Protein AF-A4JMI0-F1 (afdb_monomer_lite)

Organism: Burkholderia vietnamiensis (strain G4 / LMG 22486) (NCBI:txid269482)

Sequence (93 aa):
MPETVRLLADTRVLQAQVDLLKASIEALGDGSELEAFRQELRRYLDRMRLDVVHGDRVTTRGADGTLEVRYVLRFGADFERVLAAFRTRKFDD

Foldseek 3Di:
DDAAEAEAEACPQAVVLVVVVVVLVVVLDDDPLVVVLVVVLVVLVVVQVVQKDFDDWDWDQDPVRHIYIYTYIHGDDSSVQSVVCSVVVDRDD

Secondary structure (DSSP, 8-state):
-PPPEEEEEE-HHHHHHHHHHHHHHHTT---HHHHHHHHHHHHHHHHHTT-EEEEEEEEEE-TTS-EEEEEEEEE-HHHHHHHHHHHHTS---

Radius of gyration: 18.41 Å; chains: 1; bounding box: 43×19×52 Å

Structure (mmCIF, N/CA/C/O backbone):
data_AF-A4JMI0-F1
#
_entry.id   AF-A4JMI0-F1
#
loop_
_atom_site.group_PDB
_atom_site.id
_atom_site.type_symbol
_atom_site.label_atom_id
_atom_site.label_alt_id
_atom_site.label_comp_id
_atom_site.label_asym_id
_atom_site.label_entity_id
_atom_site.label_seq_id
_atom_site.pdbx_PDB_ins_code
_atom_site.Cartn_x
_atom_site.Cartn_y
_atom_site.Cartn_z
_atom_site.occupancy
_atom_site.B_iso_or_equiv
_atom_site.auth_seq_id
_atom_site.auth_comp_id
_atom_site.auth_asym_id
_atom_site.auth_atom_id
_atom_site.pdbx_PDB_model_num
ATOM 1 N N . MET A 1 1 ? -23.437 4.308 33.819 1.00 52.66 1 MET A N 1
ATOM 2 C CA . MET A 1 1 ? -21.961 4.404 33.837 1.00 52.66 1 MET A CA 1
ATOM 3 C C . MET A 1 1 ? -21.514 4.701 32.414 1.00 52.66 1 MET A C 1
ATOM 5 O O . MET A 1 1 ? -22.106 4.102 31.524 1.00 52.66 1 MET A O 1
ATOM 9 N N . PRO A 1 2 ? -20.589 5.642 32.168 1.00 60.66 2 PRO A N 1
ATOM 10 C CA . PRO A 1 2 ? -20.111 5.898 30.812 1.00 60.66 2 PRO A CA 1
ATOM 11 C C . PRO A 1 2 ? -19.342 4.673 30.296 1.00 60.66 2 PRO A C 1
ATOM 13 O O . PRO A 1 2 ? -18.448 4.175 30.978 1.00 60.66 2 PRO A O 1
ATOM 16 N N . GLU A 1 3 ? -19.713 4.164 29.120 1.00 70.06 3 GLU A N 1
ATOM 17 C CA . GLU A 1 3 ? -18.914 3.155 28.421 1.00 70.06 3 GLU A CA 1
ATOM 18 C C . GLU A 1 3 ? -17.589 3.803 27.994 1.00 70.06 3 GLU A C 1
ATOM 20 O O . GLU A 1 3 ? -17.576 4.844 27.336 1.00 70.06 3 GLU A O 1
ATOM 25 N N . THR A 1 4 ? -16.463 3.210 28.393 1.00 85.62 4 THR A N 1
ATOM 26 C CA . THR A 1 4 ? -15.143 3.678 27.956 1.00 85.62 4 THR A CA 1
ATOM 27 C C . THR A 1 4 ? -14.878 3.113 26.564 1.00 85.62 4 THR A C 1
ATOM 29 O O . THR A 1 4 ? -14.915 1.897 26.376 1.00 85.62 4 THR A O 1
ATOM 32 N N . VAL A 1 5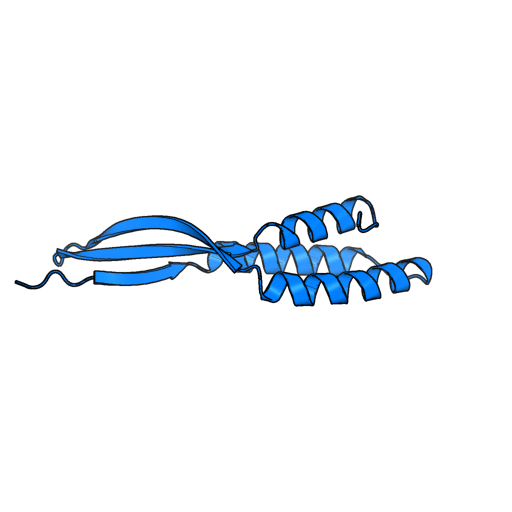 ? -14.620 3.980 25.582 1.00 86.19 5 VAL A N 1
ATOM 33 C CA . VAL A 1 5 ? -14.250 3.575 24.217 1.00 86.19 5 VAL A CA 1
ATOM 34 C C . VAL A 1 5 ? -12.772 3.866 23.992 1.00 86.19 5 VAL A C 1
ATOM 36 O O . VAL A 1 5 ? -12.325 5.003 24.141 1.00 86.19 5 VAL A O 1
ATOM 39 N N . ARG A 1 6 ? -12.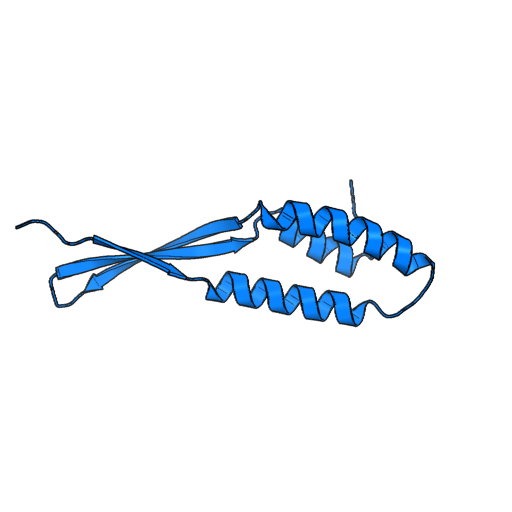012 2.842 23.601 1.00 87.00 6 ARG A N 1
ATOM 40 C CA . ARG A 1 6 ? -10.595 2.951 23.248 1.00 87.00 6 ARG A CA 1
ATOM 41 C C . ARG A 1 6 ? -10.429 2.792 21.739 1.00 87.00 6 ARG A C 1
ATOM 43 O O . ARG A 1 6 ? -10.738 1.743 21.178 1.00 87.00 6 ARG A O 1
ATOM 50 N N . LEU A 1 7 ? -9.915 3.836 21.096 1.00 87.06 7 LEU A N 1
ATOM 51 C CA . LEU A 1 7 ? -9.587 3.846 19.671 1.00 87.06 7 LEU A CA 1
ATOM 52 C C . LEU A 1 7 ? -8.119 3.459 19.494 1.00 87.06 7 LEU A C 1
ATOM 54 O O . LEU A 1 7 ? -7.238 4.064 20.104 1.00 87.06 7 LEU A O 1
ATOM 58 N N . LEU A 1 8 ? -7.862 2.448 18.670 1.00 88.94 8 LEU A N 1
ATOM 59 C CA . LEU A 1 8 ? -6.526 1.936 18.385 1.00 88.94 8 LEU A CA 1
ATOM 60 C C . LEU A 1 8 ? -6.286 1.937 16.873 1.00 88.94 8 LEU A C 1
ATOM 62 O O . LEU A 1 8 ? -7.175 1.578 16.102 1.00 88.94 8 LEU A O 1
ATOM 66 N N . ALA A 1 9 ? -5.075 2.292 16.455 1.00 88.94 9 ALA A N 1
ATOM 67 C CA . ALA A 1 9 ? -4.623 2.136 15.077 1.00 88.94 9 ALA A CA 1
ATOM 68 C C . ALA A 1 9 ? -3.708 0.910 14.980 1.00 88.94 9 ALA A C 1
ATOM 70 O O . ALA A 1 9 ? -2.745 0.792 15.738 1.00 88.94 9 ALA A O 1
ATOM 71 N N . ASP A 1 10 ? -4.012 -0.002 14.060 1.00 90.19 10 ASP A N 1
ATOM 72 C CA . ASP A 1 10 ? -3.166 -1.147 13.737 1.00 90.19 10 ASP A CA 1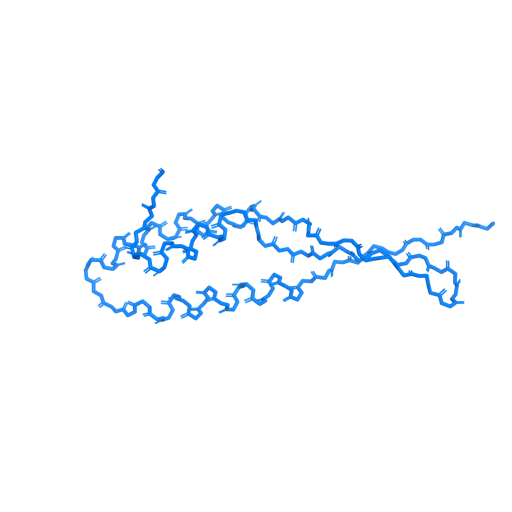
ATOM 73 C C . ASP A 1 10 ? -2.387 -0.853 12.453 1.00 90.19 10 ASP A C 1
ATOM 75 O O . ASP A 1 10 ? -2.955 -0.779 11.363 1.00 90.19 10 ASP A O 1
ATOM 79 N N . THR A 1 11 ? -1.079 -0.658 12.595 1.00 90.31 11 THR A N 1
ATOM 80 C CA . THR A 1 11 ? -0.164 -0.295 11.506 1.00 90.31 11 THR A CA 1
ATOM 81 C C . THR A 1 11 ? 0.576 -1.492 10.917 1.00 90.31 11 THR A C 1
ATOM 83 O O . THR A 1 11 ? 1.407 -1.302 10.033 1.00 90.31 11 THR A O 1
ATOM 86 N N . ARG A 1 12 ? 0.305 -2.728 11.362 1.00 92.75 12 ARG A N 1
ATOM 87 C CA . ARG A 1 12 ? 1.061 -3.912 10.907 1.00 92.75 12 ARG A CA 1
ATOM 88 C C . ARG A 1 12 ? 0.937 -4.143 9.402 1.00 92.75 12 ARG A C 1
ATOM 90 O O . ARG A 1 12 ? 1.922 -4.483 8.756 1.00 92.75 12 ARG A O 1
ATOM 97 N N . VAL A 1 13 ? -0.253 -3.914 8.844 1.00 91.62 13 VAL A N 1
ATOM 98 C CA . VAL A 1 13 ? -0.496 -4.016 7.396 1.00 91.62 13 VAL A CA 1
ATOM 99 C C . VAL A 1 13 ? 0.253 -2.917 6.646 1.00 91.62 13 VAL A C 1
ATOM 101 O O . VAL A 1 13 ? 0.984 -3.216 5.705 1.00 91.62 13 VAL A O 1
ATOM 104 N N . LEU A 1 14 ? 0.141 -1.667 7.103 1.00 90.69 14 LEU A N 1
ATOM 105 C CA . LEU A 1 14 ? 0.888 -0.542 6.542 1.00 90.69 14 LEU A CA 1
ATOM 106 C C . LEU A 1 14 ? 2.405 -0.799 6.550 1.00 90.69 14 LEU A C 1
ATOM 108 O O . LEU A 1 14 ? 3.077 -0.548 5.554 1.00 90.69 14 LEU A O 1
ATOM 112 N N . GLN A 1 15 ? 2.943 -1.350 7.642 1.00 93.00 15 GLN A N 1
ATOM 113 C CA . GLN A 1 15 ? 4.362 -1.692 7.753 1.00 93.00 15 GLN A CA 1
ATOM 114 C C . GLN A 1 15 ? 4.766 -2.771 6.740 1.00 93.00 15 GLN A C 1
ATOM 116 O O . GLN A 1 15 ? 5.750 -2.593 6.028 1.00 93.00 15 GLN A O 1
ATOM 121 N N . ALA A 1 16 ? 3.976 -3.840 6.602 1.00 94.31 16 ALA A N 1
ATOM 122 C CA . ALA A 1 16 ? 4.237 -4.887 5.614 1.00 94.31 16 ALA A CA 1
ATOM 123 C C . ALA A 1 16 ? 4.229 -4.346 4.169 1.00 94.31 16 ALA A C 1
ATOM 125 O O . ALA A 1 16 ? 5.041 -4.763 3.343 1.00 94.31 16 ALA A O 1
ATOM 126 N N . GLN A 1 17 ? 3.350 -3.386 3.862 1.00 92.88 17 GLN A N 1
ATOM 127 C CA . GLN A 1 17 ? 3.324 -2.705 2.564 1.00 92.88 17 GLN A CA 1
ATOM 128 C C . GLN A 1 17 ? 4.577 -1.842 2.332 1.00 92.88 17 GLN A C 1
ATOM 130 O O . GLN A 1 17 ? 5.143 -1.867 1.239 1.00 92.88 17 GLN A O 1
ATOM 135 N N . VAL A 1 18 ? 5.049 -1.117 3.354 1.00 91.75 18 VAL A N 1
ATOM 136 C CA . VAL A 1 18 ? 6.323 -0.375 3.291 1.00 91.75 18 VAL A CA 1
ATOM 137 C C . VAL A 1 18 ? 7.497 -1.318 3.026 1.00 91.75 18 VAL A C 1
ATOM 139 O O . VAL A 1 18 ? 8.356 -1.008 2.200 1.00 91.75 18 VAL A O 1
ATOM 142 N N . ASP A 1 19 ? 7.536 -2.467 3.697 1.00 93.62 19 ASP A N 1
ATOM 143 C CA . ASP A 1 19 ? 8.626 -3.433 3.546 1.00 93.62 19 ASP A CA 1
ATOM 144 C C . ASP A 1 19 ? 8.629 -4.061 2.142 1.00 93.62 19 ASP A C 1
ATOM 146 O O . ASP A 1 19 ? 9.686 -4.168 1.515 1.00 93.62 19 ASP A O 1
ATOM 150 N N . LEU A 1 20 ? 7.449 -4.371 1.590 1.00 93.12 20 LEU A N 1
ATOM 151 C CA . LEU A 1 20 ? 7.310 -4.839 0.207 1.00 93.12 20 LEU A CA 1
ATOM 152 C C . LEU A 1 20 ? 7.811 -3.804 -0.813 1.00 93.12 20 LEU A C 1
ATOM 154 O O . LEU A 1 20 ? 8.481 -4.161 -1.785 1.00 93.12 20 LEU A O 1
ATOM 158 N N . LEU A 1 21 ? 7.508 -2.521 -0.601 1.00 90.69 21 LEU A N 1
ATOM 159 C CA . LEU A 1 21 ? 7.989 -1.450 -1.476 1.00 90.69 21 LEU A CA 1
ATOM 160 C C . LEU A 1 21 ? 9.505 -1.317 -1.434 1.00 90.69 21 LEU A C 1
ATOM 162 O O . LEU A 1 21 ? 10.123 -1.214 -2.489 1.00 90.69 21 LEU A O 1
ATOM 166 N N . LYS A 1 22 ? 10.111 -1.351 -0.243 1.00 89.44 22 LYS A N 1
ATOM 167 C CA . LYS A 1 22 ? 11.574 -1.301 -0.102 1.00 89.44 22 LYS A CA 1
ATOM 168 C C . LYS A 1 22 ? 12.240 -2.436 -0.873 1.00 89.44 22 LYS A C 1
ATOM 170 O O . LYS A 1 22 ? 13.108 -2.167 -1.697 1.00 89.44 22 LYS A O 1
ATOM 175 N N . ALA A 1 23 ? 11.757 -3.666 -0.695 1.00 90.44 23 ALA A N 1
ATOM 176 C CA . ALA A 1 23 ? 12.266 -4.823 -1.429 1.00 90.44 23 ALA A CA 1
ATOM 177 C C . ALA A 1 23 ? 12.103 -4.665 -2.954 1.00 90.44 23 ALA A C 1
ATOM 179 O O . ALA A 1 23 ? 12.997 -5.018 -3.720 1.00 90.44 23 ALA A O 1
ATOM 180 N N . SER A 1 24 ? 10.982 -4.089 -3.405 1.00 88.94 24 SER A N 1
ATOM 181 C CA . SER A 1 24 ? 10.732 -3.829 -4.831 1.00 88.94 24 SER A CA 1
ATOM 182 C C . SER A 1 24 ? 11.687 -2.779 -5.409 1.00 88.94 24 SER A C 1
ATOM 184 O O . SER A 1 24 ? 12.154 -2.932 -6.536 1.00 88.94 24 SER A O 1
ATOM 186 N N . ILE A 1 25 ? 12.013 -1.736 -4.636 1.00 86.62 25 ILE A N 1
ATOM 187 C CA . ILE A 1 25 ? 12.983 -0.697 -5.013 1.00 86.62 25 ILE A CA 1
ATOM 188 C C . ILE A 1 25 ? 14.394 -1.277 -5.089 1.00 86.62 25 ILE A C 1
ATOM 190 O O . ILE A 1 25 ? 15.105 -1.018 -6.055 1.00 86.62 25 ILE A O 1
ATOM 194 N N . GLU A 1 26 ? 14.798 -2.072 -4.101 1.00 86.06 26 GLU A N 1
ATOM 195 C CA . GLU A 1 26 ? 16.119 -2.713 -4.075 1.00 86.06 26 GLU A CA 1
ATOM 196 C C . GLU A 1 26 ? 16.316 -3.662 -5.269 1.00 86.06 26 GLU A C 1
ATOM 198 O O . GLU A 1 26 ? 17.404 -3.733 -5.838 1.00 86.06 26 GLU A O 1
ATOM 203 N N . ALA A 1 27 ? 15.247 -4.329 -5.714 1.00 86.25 27 ALA A N 1
ATOM 204 C CA . ALA A 1 27 ? 15.270 -5.229 -6.865 1.00 86.25 27 ALA A CA 1
ATOM 205 C C . ALA A 1 27 ? 15.372 -4.523 -8.233 1.00 86.25 27 ALA A C 1
ATOM 207 O O . ALA A 1 27 ? 15.572 -5.196 -9.247 1.00 86.25 27 ALA A O 1
ATOM 208 N N . LEU A 1 28 ? 15.232 -3.193 -8.298 1.00 82.31 28 LEU A N 1
ATOM 209 C CA . LEU A 1 28 ? 15.273 -2.454 -9.563 1.00 82.31 28 LEU A CA 1
ATOM 210 C C . LEU A 1 28 ? 16.646 -2.517 -10.258 1.00 82.31 28 LEU A C 1
ATOM 212 O O . LEU A 1 28 ? 16.695 -2.447 -11.484 1.00 82.31 28 LEU A O 1
ATOM 216 N N . GLY A 1 29 ? 17.743 -2.693 -9.513 1.00 76.31 29 GLY A N 1
ATOM 217 C CA . GLY A 1 29 ? 19.102 -2.644 -10.073 1.00 76.31 29 GLY A CA 1
ATOM 218 C C . GLY A 1 29 ? 19.437 -1.277 -10.689 1.00 76.31 29 GLY A C 1
ATOM 219 O O . GLY A 1 29 ? 18.684 -0.319 -10.511 1.00 76.31 29 GLY A O 1
ATOM 220 N N . ASP A 1 30 ? 20.559 -1.171 -11.407 1.00 76.56 30 ASP A N 1
ATOM 221 C CA . ASP A 1 30 ? 21.073 0.095 -11.958 1.00 76.56 30 ASP A CA 1
ATOM 222 C C . ASP A 1 30 ? 21.018 0.150 -13.497 1.00 76.56 30 ASP A C 1
ATOM 224 O O . ASP A 1 30 ? 21.200 -0.862 -14.175 1.00 76.56 30 ASP A O 1
ATOM 228 N N . GLY A 1 31 ? 20.784 1.343 -14.063 1.00 72.44 31 GLY A N 1
ATOM 229 C CA . GLY A 1 31 ? 20.760 1.584 -15.513 1.00 72.44 31 GLY A CA 1
ATOM 230 C C . GLY A 1 31 ? 20.118 2.924 -15.897 1.00 72.44 31 GLY A C 1
ATOM 231 O O . GLY A 1 31 ? 19.293 3.459 -15.162 1.00 72.44 31 GLY A O 1
ATOM 232 N N . SER A 1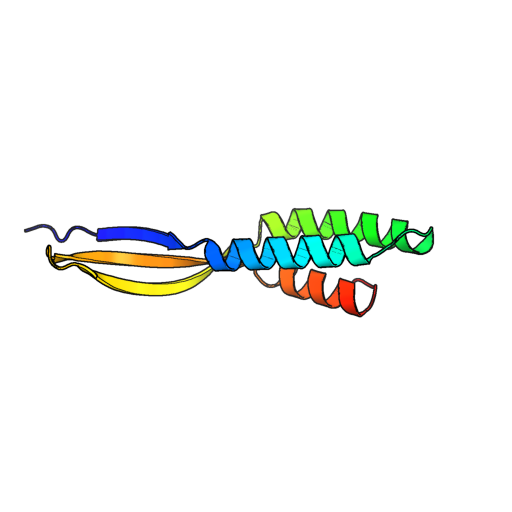 32 ? 20.465 3.477 -17.063 1.00 64.25 32 SER A N 1
ATOM 233 C CA . SER A 1 32 ? 19.956 4.784 -17.523 1.00 64.25 32 SER A CA 1
ATOM 234 C C . SER A 1 32 ? 18.448 4.792 -17.812 1.00 64.25 32 SER A C 1
ATOM 236 O O . SER A 1 32 ? 17.774 5.769 -17.502 1.00 64.25 32 SER A O 1
ATOM 238 N N . GLU A 1 33 ? 17.893 3.696 -18.338 1.00 67.50 33 GLU A N 1
ATOM 239 C CA . GLU A 1 33 ? 16.439 3.525 -18.527 1.00 67.50 33 GLU A CA 1
ATOM 240 C C . GLU A 1 33 ? 15.687 3.415 -17.188 1.00 67.50 33 GLU A C 1
ATOM 242 O O . GLU A 1 33 ? 14.515 3.771 -17.078 1.00 67.50 33 GLU A O 1
ATOM 247 N N . LEU A 1 34 ? 16.389 2.974 -16.143 1.00 79.25 34 LEU A N 1
ATOM 248 C CA . LEU A 1 34 ? 15.878 2.829 -14.785 1.00 79.25 34 LEU A CA 1
ATOM 249 C C . LEU A 1 34 ? 15.833 4.154 -14.022 1.00 79.25 34 LEU A C 1
ATOM 251 O O . LEU A 1 34 ? 14.995 4.313 -13.138 1.00 79.25 34 LEU A O 1
ATOM 255 N N . GLU A 1 35 ? 16.670 5.127 -14.382 1.00 82.69 35 GLU A N 1
ATOM 256 C CA . GLU A 1 35 ? 16.645 6.456 -13.765 1.00 82.69 35 GLU A CA 1
ATOM 257 C C . GLU A 1 35 ? 15.354 7.220 -14.075 1.00 82.69 35 GLU A C 1
ATOM 259 O O . GLU A 1 35 ? 14.781 7.842 -13.181 1.00 82.69 35 GLU A O 1
ATOM 264 N N . ALA A 1 36 ? 14.832 7.114 -15.302 1.00 81.56 36 ALA A N 1
ATOM 265 C CA . ALA A 1 36 ? 13.534 7.698 -15.648 1.00 81.56 36 ALA A CA 1
ATOM 266 C C . ALA A 1 36 ? 12.404 7.079 -14.804 1.00 81.56 36 ALA A C 1
ATOM 268 O O 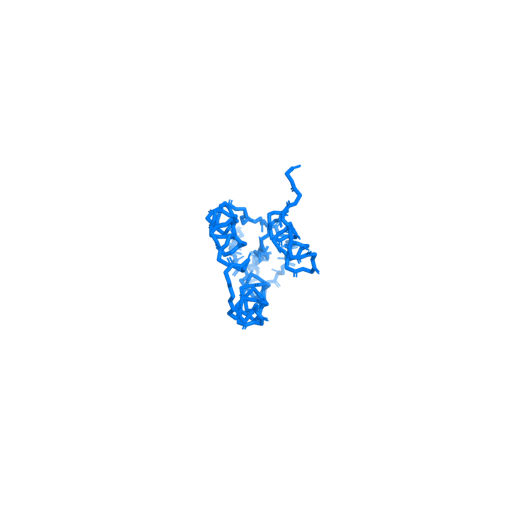. ALA A 1 36 ? 11.598 7.798 -14.210 1.00 81.56 36 ALA A O 1
ATOM 269 N N . PHE A 1 37 ? 12.409 5.748 -14.661 1.00 85.12 37 PHE A N 1
ATOM 270 C CA . PHE A 1 37 ? 11.458 5.034 -13.808 1.00 85.12 37 PHE A CA 1
ATOM 271 C C . PHE A 1 37 ? 11.589 5.431 -12.329 1.00 85.12 37 PHE A C 1
ATOM 273 O O . PHE A 1 37 ? 10.583 5.651 -11.660 1.00 85.12 37 PHE A O 1
ATOM 280 N N . ARG A 1 38 ? 12.816 5.581 -11.807 1.00 85.06 38 ARG A N 1
ATOM 281 C CA . ARG A 1 38 ? 13.079 6.023 -10.423 1.00 85.06 38 ARG A CA 1
ATOM 282 C C . ARG A 1 38 ? 12.566 7.442 -10.161 1.00 85.06 38 ARG A C 1
ATOM 284 O O . ARG A 1 38 ? 12.001 7.697 -9.095 1.00 85.06 38 ARG A O 1
ATOM 291 N N . GLN A 1 39 ? 12.740 8.360 -11.113 1.00 85.00 39 GLN A N 1
ATOM 292 C CA . GLN A 1 39 ? 12.215 9.724 -10.997 1.00 85.00 39 GLN A CA 1
ATOM 293 C C . GLN A 1 39 ? 10.688 9.732 -10.934 1.00 85.00 39 GLN A C 1
ATOM 295 O O . GLN A 1 39 ? 10.106 10.396 -10.071 1.00 85.00 39 GLN A O 1
ATOM 300 N N . GLU A 1 40 ? 10.039 8.961 -11.801 1.00 85.94 40 GLU A N 1
ATOM 301 C CA . GLU A 1 40 ? 8.586 8.861 -11.800 1.00 85.94 40 GLU A CA 1
ATOM 302 C C . GLU A 1 40 ? 8.056 8.165 -10.540 1.00 85.94 40 GLU A C 1
ATOM 304 O O . GLU A 1 40 ? 7.128 8.662 -9.895 1.00 85.94 40 GLU A O 1
ATOM 309 N N . LEU A 1 41 ? 8.713 7.087 -10.110 1.00 87.62 41 LEU A N 1
ATOM 310 C CA . LEU A 1 41 ? 8.417 6.388 -8.865 1.00 87.62 41 LEU A CA 1
ATOM 311 C C . LEU A 1 41 ? 8.446 7.338 -7.666 1.00 87.62 41 LEU A C 1
ATOM 313 O O . LEU A 1 41 ? 7.537 7.296 -6.840 1.00 87.62 41 LEU A O 1
ATOM 317 N N . ARG A 1 42 ? 9.428 8.242 -7.584 1.00 86.25 42 ARG A N 1
ATOM 318 C CA . ARG A 1 42 ? 9.502 9.234 -6.500 1.00 86.25 42 ARG A CA 1
ATOM 319 C C . ARG A 1 42 ? 8.249 10.117 -6.440 1.00 86.25 42 ARG A C 1
ATOM 321 O O . ARG A 1 42 ? 7.704 10.317 -5.357 1.00 86.25 42 ARG A O 1
ATOM 328 N N . ARG A 1 43 ? 7.737 10.560 -7.596 1.00 85.12 43 ARG A N 1
ATOM 329 C CA . ARG A 1 43 ? 6.484 11.335 -7.696 1.00 85.12 43 ARG A CA 1
ATOM 330 C C . ARG A 1 43 ? 5.268 10.535 -7.216 1.00 85.12 43 ARG A C 1
ATOM 332 O O . ARG A 1 43 ? 4.367 11.098 -6.596 1.00 85.12 43 ARG A O 1
ATOM 339 N N . TYR A 1 44 ? 5.205 9.237 -7.513 1.00 84.38 44 TYR A N 1
ATOM 340 C CA . TYR A 1 44 ? 4.118 8.370 -7.041 1.00 84.38 44 TYR A CA 1
ATOM 341 C C . TYR A 1 44 ? 4.227 8.041 -5.546 1.00 84.38 44 TYR A C 1
ATOM 343 O O . TYR A 1 44 ? 3.206 8.032 -4.863 1.00 84.38 44 TYR A O 1
ATOM 351 N N . LEU A 1 45 ? 5.436 7.849 -5.012 1.00 85.62 45 LEU A N 1
ATOM 352 C CA . LEU A 1 45 ? 5.652 7.620 -3.579 1.00 85.62 45 LEU A CA 1
ATOM 353 C C . LEU A 1 45 ? 5.210 8.822 -2.729 1.00 85.62 45 LEU A C 1
ATOM 355 O O . LEU A 1 45 ? 4.609 8.633 -1.670 1.00 85.62 45 LEU A O 1
ATOM 359 N N . ASP A 1 46 ? 5.438 10.049 -3.209 1.00 84.94 46 ASP A N 1
ATOM 360 C CA . ASP A 1 46 ? 4.965 11.261 -2.530 1.00 84.94 46 ASP A CA 1
ATOM 361 C C . ASP A 1 46 ? 3.428 11.342 -2.486 1.00 84.94 46 ASP A C 1
ATOM 363 O O . ASP A 1 46 ? 2.862 11.722 -1.459 1.00 84.94 46 ASP A O 1
ATOM 367 N N . ARG A 1 47 ? 2.743 10.930 -3.565 1.00 82.00 47 ARG A N 1
ATOM 368 C CA . ARG A 1 47 ? 1.270 10.837 -3.608 1.00 82.00 47 ARG A CA 1
ATOM 369 C C . ARG A 1 47 ? 0.737 9.761 -2.666 1.00 82.00 47 ARG A C 1
ATOM 371 O O . ARG A 1 47 ? -0.137 10.039 -1.849 1.00 82.00 47 ARG A O 1
ATOM 378 N N . MET A 1 48 ? 1.352 8.581 -2.694 1.00 85.25 48 MET A N 1
ATOM 379 C CA . MET A 1 48 ? 0.986 7.441 -1.855 1.00 85.25 48 MET A CA 1
ATOM 380 C C . MET A 1 48 ? 1.074 7.758 -0.352 1.00 85.25 48 MET A C 1
ATOM 382 O O . MET A 1 48 ? 0.293 7.225 0.433 1.00 85.25 48 MET A O 1
ATOM 386 N N . ARG A 1 49 ? 1.959 8.677 0.073 1.00 79.44 49 ARG A N 1
ATOM 387 C CA . ARG A 1 49 ? 2.030 9.136 1.476 1.00 79.44 49 ARG A CA 1
ATOM 388 C C . ARG A 1 49 ? 0.708 9.721 1.984 1.00 79.44 49 ARG A C 1
ATOM 390 O O . ARG A 1 49 ? 0.456 9.699 3.187 1.00 79.44 49 ARG A O 1
ATOM 397 N N . LEU A 1 50 ? -0.098 10.284 1.089 1.00 82.69 50 LEU A N 1
ATOM 398 C CA . LEU A 1 50 ? -1.392 10.885 1.409 1.00 82.69 50 LEU A CA 1
ATOM 399 C C . LEU A 1 50 ? -2.560 9.906 1.219 1.00 82.69 50 LEU A C 1
ATOM 401 O O . LEU A 1 50 ? -3.667 10.203 1.657 1.00 82.69 50 LEU A O 1
ATOM 405 N N . ASP A 1 51 ? -2.312 8.736 0.629 1.00 86.88 51 ASP A N 1
ATOM 406 C CA . ASP A 1 51 ? -3.308 7.700 0.338 1.00 86.88 51 ASP A CA 1
ATOM 407 C C . ASP A 1 51 ? -3.316 6.607 1.420 1.00 86.88 51 ASP A C 1
ATOM 409 O O . ASP A 1 51 ? -3.231 5.411 1.144 1.00 86.88 51 ASP A O 1
ATOM 413 N N . VAL A 1 52 ? -3.360 7.014 2.691 1.00 86.06 52 VAL A N 1
ATOM 414 C CA . VAL A 1 52 ? -3.540 6.083 3.813 1.00 86.06 52 VAL A CA 1
ATOM 415 C C . VAL A 1 52 ? -5.026 5.980 4.123 1.00 86.06 52 VAL A C 1
ATOM 417 O O . VAL A 1 52 ? -5.674 6.969 4.467 1.00 86.06 52 VAL A O 1
ATOM 420 N N . VAL A 1 53 ? -5.561 4.766 4.034 1.00 87.25 53 VAL A N 1
ATOM 421 C CA . VAL A 1 53 ? -6.980 4.477 4.245 1.00 87.25 53 VAL A CA 1
ATOM 422 C C . VAL A 1 53 ? -7.184 3.544 5.435 1.00 87.25 53 VAL A C 1
ATOM 424 O O . VAL A 1 53 ? -6.338 2.710 5.769 1.00 87.25 53 VAL A O 1
ATOM 427 N N . HIS A 1 54 ? -8.351 3.660 6.066 1.00 84.56 54 HIS A N 1
ATOM 428 C CA . HIS A 1 54 ? -8.819 2.679 7.039 1.00 84.56 54 HIS A CA 1
ATOM 429 C C . HIS A 1 54 ? -9.340 1.452 6.275 1.00 84.56 54 HIS A C 1
ATOM 431 O O . HIS A 1 54 ? -10.261 1.571 5.469 1.00 84.56 54 HIS A O 1
ATOM 437 N N . GLY A 1 55 ? -8.714 0.295 6.484 1.00 71.31 55 GLY A N 1
ATOM 438 C CA . GLY A 1 55 ? -9.130 -0.987 5.918 1.00 71.31 55 GLY A CA 1
ATOM 439 C C . GLY A 1 55 ? -10.274 -1.590 6.725 1.00 71.31 55 GLY A C 1
ATOM 440 O O . GLY A 1 55 ? -11.439 -1.305 6.464 1.00 71.31 55 GLY A O 1
ATOM 441 N N . ASP A 1 56 ? -9.926 -2.393 7.730 1.00 77.88 56 ASP A N 1
ATOM 442 C CA . ASP A 1 56 ? -10.893 -3.102 8.564 1.00 77.88 56 ASP A CA 1
ATOM 443 C C . ASP A 1 56 ? -11.082 -2.438 9.927 1.00 77.88 56 ASP A C 1
ATOM 445 O O . ASP A 1 56 ? -10.150 -1.885 10.523 1.00 77.88 56 ASP A O 1
ATOM 449 N N . ARG A 1 57 ? -12.307 -2.550 10.447 1.00 81.44 57 ARG A N 1
ATOM 450 C CA . ARG A 1 57 ? -12.651 -2.185 11.819 1.00 81.44 57 ARG A CA 1
ATOM 451 C C . ARG A 1 57 ? -12.882 -3.450 12.633 1.00 81.44 57 ARG A C 1
ATOM 453 O O . ARG A 1 57 ? -13.895 -4.124 12.463 1.00 81.44 57 ARG A O 1
ATOM 460 N N . VAL A 1 58 ? -11.995 -3.723 13.583 1.00 80.94 58 VAL A N 1
ATOM 461 C CA . VAL A 1 58 ? -12.183 -4.807 14.555 1.00 80.94 58 VAL A CA 1
ATOM 462 C C . VAL A 1 58 ? -12.701 -4.206 15.848 1.00 80.94 58 VAL A C 1
ATOM 464 O O . VAL A 1 58 ? -12.112 -3.272 16.385 1.00 80.94 58 VAL A O 1
ATOM 467 N N . THR A 1 59 ? -13.820 -4.728 16.340 1.00 85.75 59 THR A N 1
ATOM 468 C CA . THR A 1 59 ? -14.404 -4.287 17.608 1.00 85.75 59 THR A CA 1
ATOM 469 C C . THR A 1 59 ? -14.345 -5.434 18.610 1.00 85.75 59 THR A C 1
ATOM 471 O O . THR A 1 59 ? -14.821 -6.531 18.321 1.00 85.75 59 THR A O 1
ATOM 474 N N . THR A 1 60 ? -13.763 -5.194 19.781 1.00 86.75 60 THR A N 1
ATOM 475 C CA . THR A 1 60 ? -13.654 -6.180 20.863 1.00 86.75 60 THR A CA 1
ATOM 476 C C . THR A 1 60 ? -14.087 -5.533 22.168 1.00 86.75 60 THR A C 1
ATOM 478 O O . THR A 1 60 ? -13.735 -4.390 22.441 1.00 86.75 60 THR A O 1
ATOM 481 N N . ARG A 1 61 ? -14.860 -6.247 22.987 1.00 86.31 61 ARG A N 1
ATOM 482 C CA . ARG A 1 61 ? -15.211 -5.789 24.335 1.00 86.31 61 ARG A CA 1
ATOM 483 C C . ARG A 1 61 ? -14.232 -6.401 25.338 1.00 86.31 61 ARG A C 1
ATOM 485 O O . ARG A 1 61 ? -14.080 -7.620 25.377 1.00 86.31 61 ARG A O 1
ATOM 492 N N . GLY A 1 62 ? -13.553 -5.550 26.099 1.00 82.44 62 GLY A N 1
ATOM 493 C CA . GLY A 1 62 ? -12.648 -5.933 27.176 1.00 82.44 62 GLY A CA 1
ATOM 494 C C . GLY A 1 62 ? -13.397 -6.497 28.383 1.00 82.44 62 GLY A C 1
ATOM 495 O O . GLY A 1 62 ? -14.592 -6.257 28.566 1.00 82.44 62 GLY A O 1
ATOM 496 N N . ALA A 1 63 ? -12.684 -7.252 29.221 1.00 83.12 63 ALA A N 1
ATOM 497 C CA . ALA A 1 63 ? -13.233 -7.844 30.446 1.00 83.12 63 ALA A CA 1
ATOM 498 C C . ALA A 1 63 ? -13.659 -6.791 31.491 1.00 83.12 63 ALA A C 1
ATOM 500 O O . ALA A 1 63 ? -14.486 -7.068 32.353 1.00 83.12 63 ALA A O 1
ATOM 501 N N . ASP A 1 64 ? -13.117 -5.580 31.386 1.00 85.38 64 ASP A N 1
ATOM 502 C CA . ASP A 1 64 ? -13.450 -4.392 32.175 1.00 85.38 64 ASP A CA 1
ATOM 503 C C . ASP A 1 64 ? -14.661 -3.611 31.621 1.00 85.38 64 ASP A C 1
ATOM 505 O O . ASP A 1 64 ? -15.029 -2.568 32.157 1.00 85.38 64 ASP A O 1
ATOM 509 N N . GLY A 1 65 ? -15.285 -4.098 30.542 1.00 82.62 65 GLY A N 1
ATOM 510 C CA . GLY A 1 65 ? -16.395 -3.430 29.863 1.00 82.62 65 GLY A CA 1
ATOM 511 C C . GLY A 1 65 ? -15.969 -2.357 28.855 1.00 82.62 65 GLY A C 1
ATOM 512 O O . GLY A 1 65 ? -16.840 -1.775 28.206 1.00 82.62 65 GLY A O 1
ATOM 513 N N . THR A 1 66 ? -14.665 -2.120 28.668 1.00 88.88 66 THR A N 1
ATOM 514 C CA . THR A 1 66 ? -14.147 -1.174 27.669 1.00 88.88 66 THR A CA 1
ATOM 515 C C . THR A 1 66 ? -14.422 -1.684 26.252 1.00 88.88 66 THR A C 1
ATOM 517 O O . THR A 1 66 ? -14.181 -2.850 25.938 1.00 88.88 66 THR A O 1
ATOM 520 N N . LEU A 1 67 ? -14.905 -0.817 25.361 1.00 88.88 67 LEU A N 1
ATOM 521 C CA . LEU A 1 67 ? -15.027 -1.129 23.938 1.00 88.88 67 LEU A CA 1
ATOM 522 C C . LEU A 1 67 ? -13.729 -0.743 23.222 1.00 88.88 67 LEU A C 1
ATOM 524 O O . LEU A 1 67 ? -13.423 0.441 23.088 1.00 88.88 67 LEU A O 1
ATOM 528 N N . GLU A 1 68 ? -12.975 -1.723 22.736 1.00 90.88 68 GLU A N 1
ATOM 529 C CA . GLU A 1 68 ? -11.818 -1.488 21.875 1.00 90.88 68 GLU A CA 1
ATOM 530 C C . GLU A 1 68 ? -12.241 -1.506 20.407 1.00 90.88 68 GLU A C 1
ATOM 532 O O . GLU A 1 68 ? -12.803 -2.486 19.915 1.00 90.88 68 GLU A O 1
ATOM 537 N N . VAL A 1 69 ? -11.933 -0.427 19.693 1.00 88.75 69 VAL A N 1
ATOM 538 C CA . VAL A 1 69 ? -12.124 -0.323 18.246 1.00 88.75 69 VAL A CA 1
ATOM 539 C C . VAL A 1 69 ? -10.753 -0.153 17.599 1.00 88.75 69 VAL A C 1
ATOM 541 O O . VAL A 1 69 ? -10.111 0.886 17.761 1.00 88.75 69 VAL A O 1
ATOM 544 N N . ARG A 1 70 ? -10.298 -1.178 16.873 1.00 89.62 70 ARG A N 1
ATOM 545 C CA . ARG A 1 70 ? -9.080 -1.137 16.055 1.00 89.62 70 ARG A CA 1
ATOM 546 C C . ARG A 1 70 ? -9.414 -0.777 14.620 1.00 89.62 70 ARG A C 1
ATOM 548 O O . ARG A 1 70 ? -10.211 -1.470 13.992 1.00 89.62 70 ARG A O 1
ATOM 555 N N . TYR A 1 71 ? -8.745 0.246 14.108 1.00 89.50 71 TYR A N 1
ATOM 556 C CA . TYR A 1 71 ? -8.716 0.588 12.692 1.00 89.50 71 TYR A CA 1
ATOM 557 C C . TYR A 1 71 ? -7.413 0.080 12.092 1.00 89.50 71 TYR A C 1
ATOM 559 O O . TYR A 1 71 ? -6.333 0.496 12.515 1.00 89.50 71 TYR A O 1
ATOM 567 N N . VAL A 1 72 ? -7.507 -0.818 11.117 1.00 91.19 72 VAL A N 1
ATOM 568 C CA . VAL A 1 72 ? -6.341 -1.279 10.361 1.00 91.19 72 VAL A CA 1
ATOM 569 C C . VAL A 1 72 ? -5.977 -0.217 9.333 1.00 91.19 72 VAL A C 1
ATOM 571 O O . VAL A 1 72 ? -6.811 0.154 8.510 1.00 91.19 72 VAL A O 1
ATOM 574 N N . LEU A 1 73 ? -4.743 0.277 9.375 1.00 90.75 73 LEU A N 1
ATOM 575 C CA . LEU A 1 73 ? -4.226 1.237 8.403 1.00 90.75 73 LEU A CA 1
ATOM 576 C C . LEU A 1 73 ? -3.519 0.505 7.263 1.00 90.75 73 LEU A C 1
ATOM 578 O O . LEU A 1 73 ? -2.757 -0.436 7.498 1.00 90.75 73 LEU A O 1
ATOM 582 N N . ARG A 1 74 ? -3.756 0.965 6.035 1.00 91.31 74 ARG A N 1
ATOM 583 C CA . ARG A 1 74 ? -3.096 0.486 4.814 1.00 91.31 74 ARG A CA 1
ATOM 584 C C . ARG A 1 74 ? -2.977 1.615 3.795 1.00 91.31 74 ARG A C 1
ATOM 586 O O . ARG A 1 74 ? -3.746 2.573 3.859 1.00 91.31 74 ARG A O 1
ATOM 593 N N . PHE A 1 75 ? -2.060 1.493 2.844 1.00 92.56 75 PHE A N 1
ATOM 594 C CA . PHE A 1 75 ? -2.099 2.332 1.650 1.00 92.56 75 PHE A CA 1
ATOM 595 C C . PHE A 1 75 ? -3.265 1.928 0.737 1.00 92.56 75 PHE A C 1
ATOM 597 O O . PHE A 1 75 ? -3.666 0.758 0.718 1.00 92.56 75 PHE A O 1
ATOM 604 N N . GLY A 1 76 ? -3.812 2.905 0.018 1.00 89.94 76 GLY A N 1
ATOM 605 C CA . GLY A 1 76 ? -4.939 2.762 -0.894 1.00 89.94 76 GLY A CA 1
ATOM 606 C C . GLY A 1 76 ? -4.538 2.391 -2.326 1.00 89.94 76 GLY A C 1
ATOM 607 O O . GLY A 1 76 ? -3.669 1.550 -2.562 1.00 89.94 76 GLY A O 1
ATOM 608 N N . ALA A 1 77 ? -5.229 2.984 -3.299 1.00 88.81 77 ALA A N 1
ATOM 609 C CA . ALA A 1 77 ? -5.087 2.649 -4.714 1.00 88.81 77 ALA A CA 1
ATOM 610 C C . ALA A 1 77 ? -3.722 3.043 -5.303 1.00 88.81 77 ALA A C 1
ATOM 612 O O . ALA A 1 77 ? -3.256 2.381 -6.233 1.00 88.81 77 ALA A O 1
ATOM 613 N N . ASP A 1 78 ? -3.065 4.079 -4.774 1.00 88.25 78 ASP A N 1
ATOM 614 C CA . ASP A 1 78 ? -1.758 4.514 -5.279 1.00 88.25 78 ASP A CA 1
ATOM 615 C C . ASP A 1 78 ? -0.669 3.472 -5.006 1.00 88.25 78 ASP A C 1
ATOM 617 O O . ASP A 1 78 ? 0.233 3.287 -5.823 1.00 88.25 78 ASP A O 1
ATOM 621 N N . PHE A 1 79 ? -0.786 2.720 -3.911 1.00 90.69 79 PHE A N 1
ATOM 622 C CA . PHE A 1 79 ? 0.115 1.606 -3.625 1.00 90.69 79 PHE A CA 1
ATOM 623 C C . PHE A 1 79 ? -0.001 0.482 -4.656 1.00 90.69 79 PHE A C 1
ATOM 625 O O . PHE A 1 79 ? 1.012 0.006 -5.169 1.00 90.69 79 PHE A O 1
ATOM 632 N N . GLU A 1 80 ? -1.226 0.092 -5.015 1.00 89.44 80 GLU A N 1
ATOM 633 C CA . GLU A 1 80 ? -1.453 -0.938 -6.036 1.00 89.44 80 GLU A CA 1
ATOM 634 C C . GLU A 1 80 ? -0.938 -0.491 -7.410 1.00 89.44 80 GLU A C 1
ATOM 636 O O . GLU A 1 80 ? -0.340 -1.288 -8.135 1.00 89.44 80 GLU A O 1
ATOM 641 N N . ARG A 1 81 ? -1.090 0.799 -7.746 1.00 88.31 81 ARG A N 1
ATOM 642 C CA . ARG A 1 81 ? -0.521 1.388 -8.971 1.00 88.31 81 ARG A CA 1
ATOM 643 C C . ARG A 1 81 ? 1.003 1.312 -8.981 1.00 88.31 81 ARG A C 1
ATOM 645 O O . ARG A 1 81 ? 1.585 0.911 -9.986 1.00 88.31 81 ARG A O 1
ATOM 652 N N . VAL A 1 82 ? 1.653 1.646 -7.866 1.00 90.25 82 VAL A N 1
ATOM 653 C CA . VAL A 1 82 ? 3.113 1.548 -7.732 1.00 90.25 82 VAL A CA 1
ATOM 654 C C . VAL A 1 82 ? 3.584 0.097 -7.867 1.00 90.25 82 VAL A C 1
ATOM 656 O O . VAL A 1 82 ? 4.534 -0.172 -8.602 1.00 90.25 82 VAL A O 1
ATOM 659 N N . LEU A 1 83 ? 2.907 -0.860 -7.226 1.00 90.69 83 LEU A N 1
ATOM 660 C CA . LEU A 1 83 ? 3.237 -2.282 -7.372 1.00 90.69 83 LEU A CA 1
ATOM 661 C C . LEU A 1 83 ? 3.034 -2.792 -8.802 1.00 90.69 83 LEU A C 1
ATOM 663 O O . LEU A 1 83 ? 3.855 -3.568 -9.295 1.00 90.69 83 LEU A O 1
ATOM 667 N N . ALA A 1 84 ? 1.962 -2.375 -9.475 1.00 89.69 84 ALA A N 1
ATOM 668 C CA . ALA A 1 84 ? 1.749 -2.696 -10.882 1.00 89.69 84 ALA A CA 1
ATOM 669 C C . ALA A 1 84 ? 2.897 -2.148 -11.743 1.00 89.69 84 ALA A C 1
ATOM 671 O O . ALA A 1 84 ? 3.460 -2.895 -12.546 1.00 89.69 84 ALA A O 1
ATOM 672 N N . ALA A 1 85 ? 3.317 -0.907 -11.486 1.00 89.19 85 ALA A N 1
ATOM 673 C CA . ALA A 1 85 ? 4.423 -0.280 -12.193 1.00 89.19 85 ALA A CA 1
ATOM 674 C C . ALA A 1 85 ? 5.761 -0.995 -11.977 1.00 89.19 85 ALA A C 1
ATOM 676 O O . ALA A 1 85 ? 6.537 -1.134 -12.920 1.00 89.19 85 ALA A O 1
ATOM 677 N N . PHE A 1 86 ? 6.027 -1.530 -10.780 1.00 88.62 86 PHE A N 1
ATOM 678 C CA . PHE A 1 86 ? 7.201 -2.381 -10.549 1.00 88.62 86 PHE A CA 1
ATOM 679 C C . PHE A 1 86 ? 7.184 -3.657 -11.402 1.00 88.62 86 PHE A C 1
ATOM 681 O O . PHE A 1 86 ? 8.228 -4.069 -11.907 1.00 88.62 86 PHE A O 1
ATOM 688 N N . ARG A 1 87 ? 6.012 -4.280 -11.592 1.00 86.12 87 ARG A N 1
ATOM 689 C CA . ARG A 1 87 ? 5.875 -5.512 -12.393 1.00 86.12 87 ARG A CA 1
ATOM 690 C C . ARG A 1 87 ? 6.063 -5.257 -13.887 1.00 86.12 87 ARG A C 1
ATOM 692 O O . ARG A 1 87 ? 6.655 -6.087 -14.571 1.00 86.12 87 ARG A O 1
ATOM 699 N N . THR A 1 88 ? 5.556 -4.135 -14.393 1.00 86.94 88 THR A N 1
ATOM 700 C CA . THR A 1 88 ? 5.601 -3.781 -15.825 1.00 86.94 88 THR A CA 1
ATOM 701 C C . THR A 1 88 ? 6.805 -2.914 -16.195 1.00 86.94 88 THR A C 1
ATOM 703 O O . THR A 1 88 ? 7.077 -2.726 -17.382 1.00 86.94 88 THR A O 1
ATOM 706 N N . ARG A 1 89 ? 7.527 -2.393 -15.192 1.00 83.00 89 ARG A N 1
ATOM 707 C CA . ARG A 1 89 ? 8.557 -1.347 -15.310 1.00 83.00 89 ARG A CA 1
ATOM 708 C C . ARG A 1 89 ? 8.051 -0.075 -16.001 1.00 83.00 89 ARG A C 1
ATOM 710 O O . ARG A 1 89 ? 8.816 0.594 -16.692 1.00 83.00 89 ARG A O 1
ATOM 717 N N . LYS A 1 90 ? 6.760 0.237 -15.854 1.00 82.81 90 LYS A N 1
ATOM 718 C CA . LYS A 1 90 ? 6.092 1.389 -16.481 1.0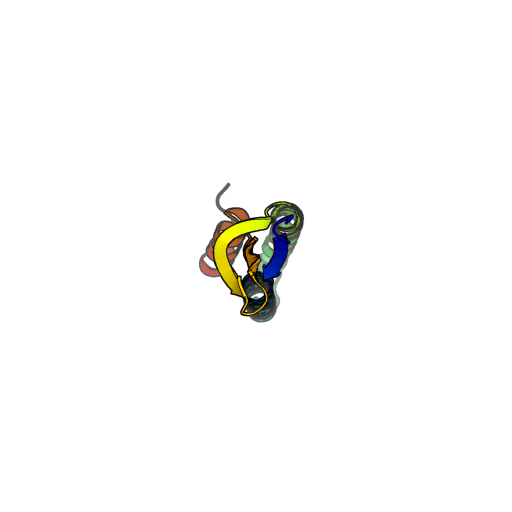0 82.81 90 LYS A CA 1
ATOM 719 C C . LYS A 1 90 ? 4.948 1.883 -15.608 1.00 82.81 90 LYS A C 1
ATOM 721 O O . LYS A 1 90 ? 4.210 1.069 -15.066 1.00 82.81 90 LYS A O 1
ATOM 726 N N . PHE A 1 91 ? 4.773 3.193 -15.510 1.00 75.12 91 PHE A N 1
ATOM 727 C CA . PHE A 1 91 ? 3.542 3.767 -14.981 1.00 75.12 91 PHE A CA 1
ATOM 728 C C . PHE A 1 91 ? 2.553 3.938 -16.138 1.00 75.12 91 PHE A C 1
ATOM 730 O O . PHE A 1 91 ? 2.902 4.523 -17.160 1.00 75.12 91 PHE A O 1
ATOM 737 N N . ASP A 1 92 ? 1.348 3.387 -15.993 1.00 67.62 92 ASP A N 1
ATOM 738 C CA . ASP A 1 92 ? 0.228 3.722 -16.873 1.00 67.62 92 ASP A CA 1
ATOM 739 C C . ASP A 1 92 ? -0.417 5.003 -16.312 1.00 67.62 92 ASP A C 1
ATOM 741 O O . ASP A 1 92 ? -0.797 5.040 -15.133 1.00 67.62 92 ASP A O 1
ATOM 745 N N . ASP A 1 93 ? -0.454 6.061 -17.127 1.00 56.91 93 ASP A N 1
ATOM 746 C CA . ASP A 1 93 ? -1.086 7.352 -16.802 1.00 56.91 93 ASP A CA 1
ATOM 747 C C . ASP A 1 93 ? -2.621 7.238 -16.736 1.00 56.91 93 ASP A C 1
ATOM 749 O O . ASP A 1 93 ? -3.228 6.667 -17.676 1.00 56.91 93 ASP A O 1
#

pLDDT: mean 84.74, std 7.87, range [52.66, 94.31]